Protein AF-A0A4U3AJJ4-F1 (afdb_monomer_lite)

Secondary structure (DSSP, 8-state):
---GGGTTTTHHHHHHHHHHHHHHHTT---GGG----BGGGTB-PPTT--HHHHHHHHHT-THHHH-S-SHHHHTSHHHHHHHHHH----TT----------EEE-TTT-PEEEP--

Organism: NCBI:txid1890302

InterPro domains:
  IPR029058 Alpha/Beta hydrolase fold [G3DSA:3.40.50.1820] (1-117)
  IPR029058 Alpha/Beta hydrolase fold [SSF53474] (22-116)
  IPR056304 Lipase-like, C-terminal domain [PF24708] (2-107)

Sequence (117 aa):
NGTTLADGSLLLPFVKDLLITAASFGGNNNLSLYDFKLDQWGIKKNTGESFFQYTDRIVNSSLWKDTKDISQWDLSTDGAKELNNWVKTQSDVYYLSYSGHASQAAPITGLHLPHIT

Foldseek 3Di:
DADPCLQDLNVLVVVVVVLCVVCVVVVHNQCVPDDPPCVVVVLGQDVPHGPVNSSVCVSPDCVVVPDCPDPSNCRHPNNVVVVVVPDDDDPPDDDDDDDDDAWDQDPPPRDTDGDDD

Structure (mmCIF, N/CA/C/O backbone):
data_AF-A0A4U3AJJ4-F1
#
_entry.id   AF-A0A4U3AJJ4-F1
#
loop_
_atom_site.group_PDB
_atom_site.id
_atom_site.type_symbol
_atom_site.label_atom_id
_atom_site.label_alt_id
_atom_site.label_comp_id
_atom_site.label_asym_id
_atom_site.label_entity_id
_atom_site.label_seq_id
_atom_site.pdbx_PDB_ins_code
_atom_site.Cartn_x
_atom_site.Cartn_y
_atom_site.Cartn_z
_atom_site.occupancy
_atom_site.B_iso_or_equiv
_atom_site.auth_seq_id
_atom_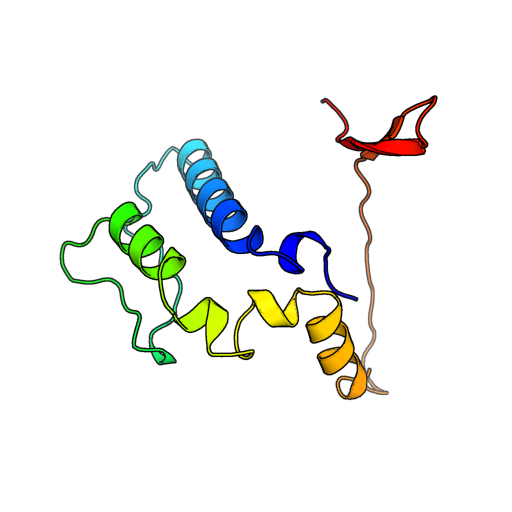site.auth_comp_id
_atom_site.auth_asym_id
_atom_site.auth_atom_id
_atom_site.pdbx_PDB_model_num
ATOM 1 N N . ASN A 1 1 ? 7.895 -3.932 -8.061 1.00 89.94 1 ASN A N 1
ATOM 2 C CA . ASN A 1 1 ? 8.741 -4.548 -7.012 1.00 89.94 1 ASN A CA 1
ATOM 3 C C . ASN A 1 1 ? 8.385 -4.071 -5.603 1.00 89.94 1 ASN A C 1
ATOM 5 O O . ASN A 1 1 ? 9.194 -4.264 -4.709 1.00 89.94 1 ASN A O 1
ATOM 9 N N . GLY A 1 2 ? 7.200 -3.487 -5.389 1.00 96.56 2 GLY A N 1
ATOM 10 C CA . GLY A 1 2 ? 6.778 -3.010 -4.070 1.00 96.56 2 GLY A CA 1
ATOM 11 C C . GLY A 1 2 ? 7.452 -1.710 -3.623 1.00 96.56 2 GLY A C 1
ATOM 12 O O . GLY A 1 2 ? 8.214 -1.099 -4.377 1.00 96.56 2 GLY A O 1
ATOM 13 N N . THR A 1 3 ? 7.133 -1.290 -2.399 1.00 95.25 3 THR A N 1
ATOM 14 C CA . THR A 1 3 ? 7.678 -0.120 -1.705 1.00 95.25 3 THR A CA 1
ATOM 15 C C . THR A 1 3 ? 7.992 -0.461 -0.252 1.00 95.25 3 THR A C 1
ATOM 17 O O . THR A 1 3 ? 7.182 -1.074 0.440 1.00 95.25 3 THR A O 1
ATOM 20 N N . THR A 1 4 ? 9.135 0.011 0.247 1.00 94.56 4 THR A N 1
ATOM 21 C CA . THR A 1 4 ? 9.532 -0.175 1.652 1.00 94.56 4 THR A CA 1
ATOM 22 C C . THR A 1 4 ? 8.599 0.536 2.635 1.00 94.56 4 THR A C 1
ATOM 24 O O . THR A 1 4 ? 8.542 0.169 3.805 1.00 94.56 4 THR A O 1
ATOM 27 N N . LEU A 1 5 ? 7.798 1.504 2.167 1.00 93.44 5 LEU A N 1
ATOM 28 C CA . LEU A 1 5 ? 6.720 2.119 2.953 1.00 93.44 5 LEU A CA 1
ATOM 29 C C . LEU A 1 5 ? 5.665 1.089 3.400 1.00 93.44 5 LEU A C 1
ATOM 31 O O . LEU A 1 5 ? 5.052 1.255 4.454 1.00 93.44 5 LEU A O 1
ATOM 35 N N . ALA A 1 6 ? 5.463 0.034 2.607 1.00 93.94 6 ALA A N 1
ATOM 36 C CA . ALA A 1 6 ? 4.487 -1.022 2.854 1.00 93.94 6 ALA A CA 1
ATOM 37 C C . ALA A 1 6 ? 5.101 -2.301 3.458 1.00 93.94 6 ALA A C 1
ATOM 39 O O . ALA A 1 6 ? 4.366 -3.216 3.817 1.00 93.94 6 ALA A O 1
ATOM 40 N N . ASP A 1 7 ? 6.424 -2.370 3.630 1.00 92.62 7 ASP A N 1
ATOM 41 C CA . ASP A 1 7 ? 7.065 -3.503 4.321 1.00 92.62 7 ASP A CA 1
ATOM 42 C C . ASP A 1 7 ? 6.809 -3.470 5.840 1.00 92.62 7 ASP A C 1
ATOM 44 O O . ASP A 1 7 ? 6.917 -4.484 6.526 1.00 92.62 7 ASP A O 1
ATOM 48 N N . GLY A 1 8 ? 6.446 -2.300 6.376 1.00 81.25 8 GLY A N 1
ATOM 49 C CA . GLY A 1 8 ? 6.007 -2.118 7.759 1.00 81.25 8 GLY A CA 1
ATOM 50 C C . GLY A 1 8 ? 4.561 -1.633 7.859 1.00 81.25 8 GLY A C 1
ATOM 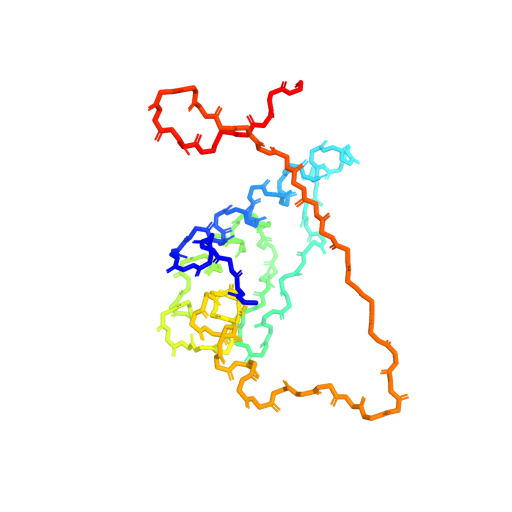51 O O . GLY A 1 8 ? 3.867 -1.430 6.867 1.00 81.25 8 GLY A O 1
ATOM 52 N N . SER A 1 9 ? 4.104 -1.346 9.075 1.00 76.94 9 SER A N 1
ATOM 53 C CA . SER A 1 9 ? 2.745 -0.856 9.354 1.00 76.94 9 SER A CA 1
ATOM 54 C C . SER A 1 9 ? 2.553 0.651 9.096 1.00 76.94 9 SER A C 1
ATOM 56 O O . SER A 1 9 ? 1.755 1.297 9.775 1.00 76.94 9 SER A O 1
ATOM 58 N N . LEU A 1 10 ? 3.320 1.242 8.172 1.00 83.19 10 LEU A N 1
ATOM 59 C CA . LEU A 1 10 ? 3.351 2.694 7.933 1.00 83.19 10 LEU A CA 1
ATOM 60 C C . LEU A 1 10 ? 2.393 3.160 6.830 1.00 83.19 10 LEU A C 1
ATOM 62 O O . LEU A 1 10 ? 2.058 4.343 6.781 1.00 83.19 10 LEU A O 1
ATOM 66 N N . LEU A 1 11 ? 1.916 2.256 5.971 1.00 86.31 11 LEU A N 1
ATOM 67 C CA . LEU A 1 11 ? 1.076 2.622 4.831 1.00 86.31 11 LEU A CA 1
ATOM 68 C C . LEU A 1 11 ? -0.277 3.210 5.260 1.00 86.31 11 LEU A C 1
ATOM 70 O O . LEU A 1 11 ? -0.703 4.222 4.716 1.00 86.31 11 LEU A O 1
ATOM 74 N N . LEU A 1 12 ? -0.958 2.611 6.239 1.00 82.31 12 LEU A N 1
ATOM 75 C CA . LEU A 1 12 ? -2.260 3.101 6.715 1.00 82.31 12 LEU A CA 1
ATOM 76 C C . LEU A 1 12 ? -2.205 4.468 7.395 1.00 82.31 12 LEU A C 1
ATOM 78 O O . LEU A 1 12 ? -3.014 5.325 7.029 1.00 82.31 12 LEU A O 1
ATOM 82 N N . PRO A 1 13 ? -1.277 4.711 8.343 1.00 84.75 13 PRO A N 1
ATOM 83 C CA . PRO A 1 13 ? -1.036 6.054 8.855 1.00 84.75 13 PRO A CA 1
ATOM 84 C C . PRO A 1 13 ? -0.778 7.063 7.730 1.00 84.75 13 PRO A C 1
ATOM 86 O O . PRO A 1 13 ? -1.417 8.111 7.693 1.00 84.75 13 PRO A O 1
ATOM 89 N N . PHE A 1 14 ? 0.059 6.704 6.751 1.00 89.38 14 PHE A N 1
ATOM 90 C CA . PHE A 1 14 ? 0.326 7.554 5.593 1.00 89.38 14 PHE A CA 1
ATOM 91 C C . PHE A 1 14 ? -0.940 7.861 4.773 1.00 89.38 14 PHE A C 1
ATOM 93 O O . PHE A 1 14 ? -1.188 9.017 4.436 1.00 89.38 14 PHE A O 1
ATOM 100 N N . VAL A 1 15 ? -1.776 6.859 4.475 1.00 87.75 15 VAL A N 1
ATOM 101 C CA . VAL A 1 15 ? -3.037 7.051 3.735 1.00 87.75 15 VAL A CA 1
ATOM 102 C C . VAL A 1 15 ? -3.994 7.961 4.506 1.00 87.75 15 VAL A C 1
ATOM 104 O O . VAL A 1 15 ? -4.612 8.841 3.907 1.00 87.75 15 VAL A O 1
ATOM 107 N N . LYS A 1 16 ? -4.102 7.794 5.829 1.00 85.12 16 LYS A N 1
ATOM 108 C CA . LYS A 1 16 ? -4.910 8.671 6.687 1.00 85.12 16 LYS A CA 1
ATOM 109 C C . LYS A 1 16 ? -4.450 10.127 6.573 1.00 85.12 16 LYS A C 1
ATOM 111 O O . LYS A 1 16 ? -5.281 11.000 6.319 1.00 85.12 16 LYS A O 1
ATOM 116 N N . ASP A 1 17 ? -3.153 10.382 6.715 1.00 88.25 17 ASP A N 1
ATOM 117 C CA . ASP A 1 17 ? -2.593 11.736 6.658 1.00 88.25 17 ASP A CA 1
ATOM 118 C C . ASP A 1 17 ? -2.737 12.358 5.264 1.00 88.25 17 ASP A C 1
ATOM 120 O O . ASP A 1 17 ? -3.084 13.537 5.141 1.00 88.25 17 ASP A O 1
ATOM 124 N N . LEU A 1 18 ? -2.562 11.559 4.208 1.00 87.88 18 LEU A N 1
ATOM 125 C CA . LEU A 1 18 ? -2.780 11.979 2.825 1.00 87.88 18 LEU A CA 1
ATOM 126 C C . LEU A 1 18 ? -4.228 12.432 2.595 1.00 87.88 18 LEU A C 1
ATOM 128 O O . LEU A 1 18 ? -4.452 13.488 2.004 1.00 87.88 18 LEU A O 1
ATOM 132 N N . LEU A 1 19 ? -5.211 11.665 3.077 1.00 84.50 19 LEU A N 1
ATOM 133 C CA . LEU A 1 19 ? -6.632 11.993 2.927 1.00 84.50 19 LEU A CA 1
ATOM 134 C C . LEU A 1 19 ? -7.016 13.263 3.691 1.00 84.50 19 LEU A C 1
ATOM 136 O O . LEU A 1 19 ? -7.723 14.111 3.145 1.00 84.50 19 LEU A O 1
ATOM 140 N N . ILE A 1 20 ? -6.530 13.418 4.926 1.00 84.69 20 ILE A N 1
ATOM 141 C CA . ILE A 1 20 ? -6.740 14.632 5.730 1.00 84.69 20 ILE A CA 1
ATOM 142 C C . ILE A 1 20 ? -6.154 15.846 5.007 1.00 84.69 20 ILE A C 1
ATOM 144 O O . ILE A 1 20 ? -6.845 16.845 4.816 1.00 84.69 20 ILE A O 1
ATOM 148 N N . THR A 1 21 ? -4.911 15.728 4.546 1.00 85.38 21 THR A N 1
ATOM 149 C CA . THR A 1 21 ? -4.200 16.792 3.833 1.00 85.38 21 THR A CA 1
ATOM 150 C C . THR A 1 21 ? -4.937 17.191 2.554 1.00 85.38 21 THR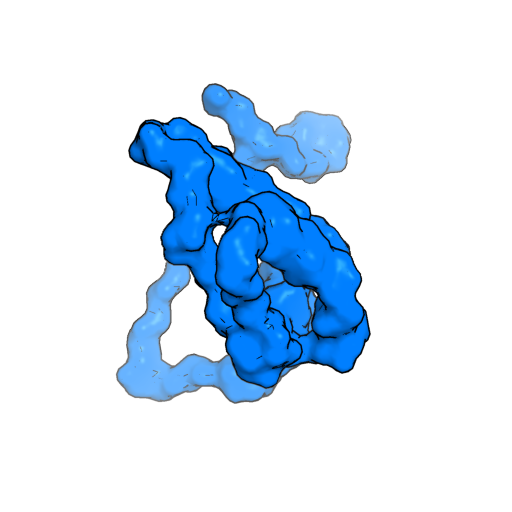 A C 1
ATOM 152 O O . THR A 1 21 ? -5.200 18.373 2.331 1.00 85.38 21 THR A O 1
ATOM 155 N N . ALA A 1 22 ? -5.349 16.217 1.738 1.00 82.81 22 ALA A N 1
ATOM 156 C CA . ALA A 1 22 ? -6.103 16.462 0.511 1.00 82.81 22 ALA A CA 1
ATOM 157 C C . ALA A 1 22 ? -7.448 17.165 0.775 1.00 82.81 22 ALA A C 1
ATOM 159 O O . ALA A 1 22 ? -7.809 18.093 0.049 1.00 82.81 22 ALA A O 1
ATOM 160 N N . ALA A 1 23 ? -8.167 16.776 1.833 1.00 80.81 23 ALA A N 1
ATOM 161 C CA . ALA A 1 23 ? -9.412 17.435 2.230 1.00 80.81 23 ALA A CA 1
ATOM 162 C C . ALA A 1 23 ? -9.197 18.896 2.649 1.00 80.81 23 ALA A C 1
ATOM 164 O O . ALA A 1 23 ? -9.982 19.765 2.267 1.00 80.81 23 ALA A O 1
ATOM 165 N N . SER A 1 24 ? -8.114 19.179 3.383 1.00 80.81 24 SER A N 1
ATOM 166 C CA . SER A 1 24 ? -7.750 20.544 3.778 1.00 80.81 24 SER A CA 1
ATOM 167 C C . SER A 1 24 ? -7.432 21.438 2.576 1.00 80.81 24 SER A C 1
ATOM 169 O O . SER A 1 24 ? -7.854 22.592 2.552 1.00 80.81 24 SER A O 1
ATOM 171 N N . PHE A 1 25 ? -6.751 20.917 1.549 1.00 77.06 25 PHE A N 1
ATOM 172 C CA . PHE A 1 25 ? -6.470 21.674 0.320 1.00 77.06 25 PHE A CA 1
ATOM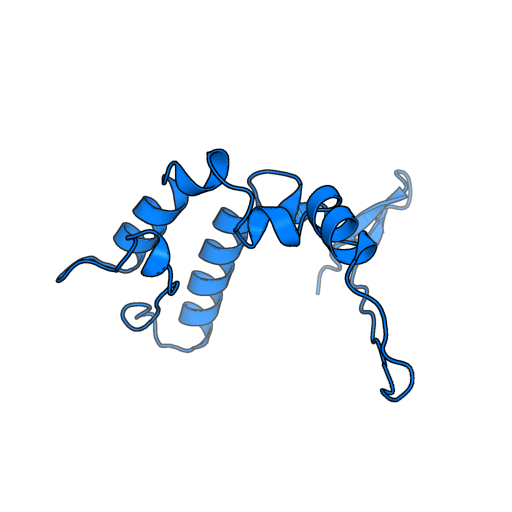 173 C C . PHE A 1 25 ? -7.718 21.946 -0.527 1.00 77.06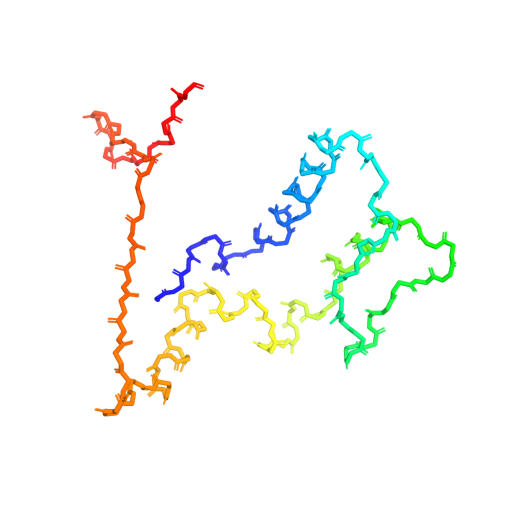 25 PHE A C 1
ATOM 175 O O . PHE A 1 25 ? -7.805 22.985 -1.178 1.00 77.06 25 PHE A O 1
ATOM 182 N N . GLY A 1 26 ? -8.699 21.041 -0.513 1.00 68.00 26 GLY A N 1
ATOM 183 C CA . GLY A 1 26 ? -9.933 21.172 -1.293 1.00 68.00 26 GLY A CA 1
ATOM 184 C C . GLY A 1 26 ? -10.961 22.161 -0.731 1.00 68.00 26 GLY A C 1
ATOM 185 O O . GLY A 1 26 ? -12.054 22.257 -1.285 1.00 68.00 26 GLY A O 1
ATOM 186 N N . GLY A 1 27 ? -10.679 22.839 0.391 1.00 62.19 27 GLY A N 1
ATOM 187 C CA . GLY A 1 27 ? -11.629 23.730 1.080 1.00 62.19 27 GLY A CA 1
ATOM 188 C C . GLY A 1 27 ? -12.856 23.011 1.657 1.00 62.19 27 GLY A C 1
ATOM 189 O O . GLY A 1 27 ? -13.766 23.642 2.193 1.00 62.19 27 GLY A O 1
ATOM 190 N N . ASN A 1 28 ? -12.881 21.683 1.555 1.00 60.38 28 ASN A N 1
ATOM 191 C CA . ASN A 1 28 ? -13.952 20.825 2.009 1.00 60.38 28 ASN A CA 1
ATOM 192 C C . ASN A 1 28 ? -13.378 19.900 3.077 1.00 60.38 28 ASN A C 1
ATOM 194 O O . ASN A 1 28 ? -12.994 18.764 2.813 1.00 60.38 28 ASN A O 1
ATOM 198 N N . ASN A 1 29 ? -13.360 20.394 4.314 1.00 62.03 29 ASN A N 1
ATOM 199 C CA . ASN A 1 29 ? -12.912 19.647 5.495 1.00 62.03 29 ASN A CA 1
ATOM 200 C C . ASN A 1 29 ? -13.801 18.425 5.801 1.00 62.03 29 ASN A C 1
ATOM 202 O O . ASN A 1 29 ? -13.629 17.758 6.822 1.00 62.03 29 ASN A O 1
ATOM 206 N N . ASN A 1 30 ? -14.796 18.151 4.955 1.00 65.94 30 ASN A N 1
ATOM 207 C CA . ASN A 1 30 ? -15.785 17.126 5.167 1.00 65.94 30 ASN A CA 1
ATOM 208 C C . ASN A 1 30 ? -15.458 15.850 4.379 1.00 65.94 30 ASN A C 1
ATOM 210 O O . ASN A 1 30 ? -16.023 15.576 3.322 1.00 65.94 30 ASN A O 1
ATOM 214 N N . LEU A 1 31 ? -14.615 15.005 4.971 1.00 76.12 31 LEU A N 1
ATOM 215 C CA . LEU A 1 31 ? -14.355 13.637 4.508 1.00 76.12 31 LEU A CA 1
ATOM 216 C C . LEU A 1 31 ? -15.545 12.678 4.727 1.00 76.12 31 LEU A C 1
ATOM 218 O O . LEU A 1 31 ? -15.403 11.467 4.575 1.00 76.12 31 LEU A O 1
ATOM 222 N N . SER A 1 32 ? -16.739 13.169 5.086 1.00 73.81 32 SER A N 1
ATOM 223 C CA . SER A 1 32 ? -17.901 12.302 5.343 1.00 73.81 32 SER A CA 1
ATOM 224 C C . SER A 1 32 ? -18.351 11.479 4.137 1.00 73.81 32 SER A C 1
ATOM 226 O O . SER A 1 32 ? -18.954 10.427 4.354 1.00 73.81 32 SER A O 1
ATOM 228 N N . LEU A 1 33 ? -18.046 11.929 2.916 1.00 79.62 33 LEU A N 1
ATOM 229 C CA . LEU A 1 33 ? -18.375 11.232 1.670 1.00 79.62 33 LEU A CA 1
ATOM 230 C C . LEU A 1 33 ? -17.314 10.205 1.249 1.00 79.62 33 LEU A C 1
ATOM 232 O O . LEU A 1 33 ? -17.559 9.443 0.318 1.00 79.62 33 LEU A O 1
ATOM 236 N N . TYR A 1 34 ? -16.145 10.181 1.898 1.00 85.75 34 TYR A N 1
ATOM 237 C CA . TYR A 1 34 ? -15.111 9.200 1.588 1.00 85.75 34 TYR A CA 1
ATOM 238 C C . TYR A 1 34 ? -15.454 7.834 2.191 1.00 85.75 34 TYR A C 1
ATOM 240 O O . TYR A 1 34 ? -15.871 7.738 3.350 1.00 85.75 34 TYR A O 1
ATOM 248 N N . ASP A 1 35 ? -15.216 6.785 1.407 1.00 88.94 35 ASP A N 1
ATOM 249 C CA . ASP A 1 35 ? -15.395 5.387 1.784 1.00 88.94 35 ASP A CA 1
ATOM 250 C C . ASP A 1 35 ? -14.176 4.561 1.342 1.00 88.94 35 ASP A C 1
ATOM 252 O O . ASP A 1 35 ? -13.699 4.706 0.213 1.00 88.94 35 ASP A O 1
ATOM 256 N N . PHE A 1 36 ? -13.685 3.694 2.233 1.00 91.06 36 PHE A N 1
ATOM 257 C CA . PHE A 1 36 ? -12.560 2.792 1.971 1.00 91.06 36 PHE A CA 1
ATOM 258 C C . PHE A 1 36 ? -12.973 1.548 1.175 1.00 91.06 36 PHE A C 1
ATOM 260 O O . PHE A 1 36 ? -12.094 0.846 0.680 1.00 91.06 36 PHE A O 1
ATOM 267 N N . LYS A 1 37 ? -14.284 1.293 1.015 1.00 94.50 37 LYS A N 1
ATOM 268 C CA . LYS A 1 37 ? -14.842 0.199 0.199 1.00 94.50 37 LYS A CA 1
ATOM 269 C C . LYS A 1 37 ? -14.337 -1.182 0.637 1.00 94.50 37 LYS A C 1
ATOM 271 O O . LYS A 1 37 ? -13.862 -1.971 -0.176 1.00 94.50 37 LYS A O 1
ATOM 276 N N . LEU A 1 38 ? -14.428 -1.448 1.941 1.00 95.44 38 LEU A N 1
ATOM 277 C CA . LEU A 1 38 ? -14.022 -2.707 2.585 1.00 95.44 38 LEU A CA 1
ATOM 278 C C . LEU A 1 38 ? -15.235 -3.564 3.007 1.00 95.44 38 LEU A C 1
ATOM 280 O O . LEU A 1 38 ? -15.155 -4.347 3.958 1.00 95.44 38 LEU A O 1
ATOM 284 N N . ASP A 1 39 ? -16.376 -3.415 2.325 1.00 95.31 39 ASP A N 1
ATOM 285 C CA . ASP A 1 39 ? -17.629 -4.112 2.648 1.00 95.31 39 ASP A CA 1
ATOM 286 C C . ASP A 1 39 ? -17.494 -5.642 2.609 1.00 95.31 39 ASP A C 1
ATOM 288 O O . ASP A 1 39 ? -18.116 -6.336 3.412 1.00 95.31 39 ASP A O 1
ATOM 292 N N . GLN A 1 40 ? -16.650 -6.178 1.721 1.00 95.38 40 GLN A N 1
ATOM 293 C CA . GLN A 1 40 ? -16.370 -7.614 1.608 1.00 95.38 40 GLN A CA 1
ATOM 294 C C . GLN A 1 40 ? -15.711 -8.196 2.866 1.00 95.38 40 GLN A C 1
ATOM 296 O O . GLN A 1 40 ? -15.833 -9.387 3.132 1.00 95.38 40 GLN A O 1
ATOM 301 N N . TRP A 1 41 ? -15.064 -7.343 3.662 1.00 94.81 41 TRP A N 1
ATOM 302 C CA . TRP A 1 41 ? -14.489 -7.684 4.963 1.00 94.81 41 TRP A CA 1
ATOM 303 C C . TRP A 1 41 ? -15.450 -7.393 6.123 1.00 94.81 41 TRP A C 1
ATOM 305 O O . TRP A 1 41 ? -15.060 -7.456 7.286 1.00 94.81 41 TRP A O 1
ATOM 315 N N . GLY A 1 42 ? -16.698 -7.016 5.826 1.00 94.19 42 GLY A N 1
ATOM 316 C CA . GLY A 1 42 ? -17.675 -6.558 6.812 1.00 94.19 42 GLY A CA 1
ATOM 317 C C . GLY A 1 42 ? -17.375 -5.164 7.375 1.00 94.19 42 GLY A C 1
ATOM 318 O O . GLY A 1 42 ? -17.979 -4.761 8.369 1.00 94.19 42 GLY A O 1
ATOM 319 N N . ILE A 1 43 ? -16.452 -4.407 6.768 1.00 93.62 43 ILE A N 1
ATOM 320 C CA . ILE A 1 43 ? -16.022 -3.096 7.263 1.00 93.62 43 ILE A CA 1
ATOM 321 C C . ILE A 1 43 ? -16.695 -1.988 6.455 1.00 93.62 43 ILE A C 1
ATOM 323 O O . ILE A 1 43 ? -16.128 -1.408 5.531 1.00 93.62 43 ILE A O 1
ATOM 327 N N . LYS A 1 44 ? -17.910 -1.642 6.876 1.00 94.19 44 LYS A N 1
ATOM 328 C CA . LYS A 1 44 ? -18.664 -0.504 6.348 1.00 94.19 44 LYS A CA 1
ATOM 329 C C . LYS A 1 44 ? -18.692 0.647 7.341 1.00 94.19 44 LYS A C 1
ATOM 331 O O . LYS A 1 44 ? -18.642 0.413 8.550 1.00 94.19 44 LYS A O 1
ATOM 336 N N . LYS A 1 45 ? -18.789 1.883 6.855 1.00 92.62 45 LYS A N 1
ATOM 337 C CA . LYS A 1 45 ? -19.059 3.050 7.701 1.00 92.62 45 LYS A CA 1
ATOM 338 C C . LYS A 1 45 ? -20.436 2.929 8.364 1.00 92.62 45 LYS A C 1
ATOM 340 O O . LYS A 1 45 ? -21.440 2.724 7.679 1.00 92.62 45 LYS A O 1
ATOM 345 N N . ASN A 1 46 ? -20.489 3.074 9.684 1.00 93.06 46 ASN A N 1
ATOM 346 C CA . ASN A 1 46 ? -21.739 3.005 10.436 1.00 93.06 46 ASN A CA 1
ATOM 347 C C . ASN A 1 46 ? -22.555 4.299 10.282 1.00 93.06 46 ASN A C 1
ATOM 349 O O . ASN A 1 46 ? -22.009 5.390 10.093 1.00 93.06 46 ASN A O 1
ATOM 353 N N . THR A 1 47 ? -23.879 4.200 10.410 1.00 92.06 47 THR A N 1
ATOM 354 C CA . THR A 1 47 ? -24.763 5.373 10.417 1.00 92.06 47 THR A CA 1
ATOM 355 C C . THR A 1 47 ? -24.385 6.313 11.563 1.00 92.06 47 THR A C 1
ATOM 357 O O . THR A 1 47 ? -24.356 5.901 12.719 1.00 92.06 47 THR A O 1
ATOM 360 N N . GLY A 1 48 ? -24.095 7.578 11.247 1.00 90.25 48 GLY A N 1
ATOM 361 C CA . GLY A 1 48 ? -23.677 8.585 12.231 1.00 90.25 48 GLY A CA 1
ATOM 362 C C . GLY A 1 48 ? -22.198 8.529 12.641 1.00 90.25 48 GLY A C 1
ATOM 363 O O . GLY A 1 48 ? -21.756 9.392 13.394 1.00 90.25 48 GLY A O 1
ATOM 364 N N . GLU A 1 49 ? -21.414 7.573 12.134 1.00 91.44 49 GLU A N 1
ATOM 365 C CA . GLU A 1 49 ? -19.972 7.495 12.391 1.00 91.44 49 GLU A CA 1
ATOM 366 C C . GLU A 1 49 ? -19.233 8.611 11.641 1.00 91.44 49 GLU A C 1
ATOM 368 O O . GLU A 1 49 ? -19.406 8.808 10.432 1.00 91.44 49 GLU A O 1
ATOM 373 N N . SER A 1 50 ? -18.388 9.360 12.350 1.00 89.19 50 SER A N 1
ATOM 374 C CA . SER A 1 50 ? -17.516 10.346 11.710 1.00 89.19 50 SER A CA 1
ATOM 375 C C . SER A 1 50 ? -16.441 9.657 10.864 1.00 89.19 50 SER A C 1
ATOM 377 O O . SER A 1 50 ? -16.074 8.508 11.103 1.00 89.19 50 SER A O 1
ATOM 379 N N . PHE A 1 51 ? -15.882 10.368 9.884 1.00 86.94 51 PHE A N 1
ATOM 380 C CA . PHE A 1 51 ? -14.787 9.829 9.071 1.00 86.94 51 PHE A CA 1
ATOM 381 C C . PHE A 1 51 ? -13.570 9.409 9.918 1.00 86.94 51 PHE A C 1
ATOM 383 O O . PHE A 1 51 ? -12.965 8.372 9.656 1.00 86.94 51 PHE A O 1
ATOM 390 N N . PHE A 1 52 ? -13.238 10.179 10.959 1.00 86.56 52 PHE A N 1
ATOM 391 C CA . PHE A 1 52 ? -12.120 9.863 11.848 1.00 86.56 52 PHE A CA 1
ATOM 392 C C . PHE A 1 52 ? -12.366 8.589 12.654 1.00 86.56 52 PHE A C 1
ATOM 394 O O . PHE A 1 52 ? -11.474 7.752 12.716 1.00 86.56 52 PHE A O 1
ATOM 401 N N . GLN A 1 53 ? -13.570 8.410 13.208 1.00 91.06 53 GLN A N 1
ATOM 402 C CA . GLN A 1 53 ? -13.944 7.174 13.907 1.00 91.06 53 GLN A CA 1
ATOM 403 C C . GLN A 1 53 ? -13.914 5.969 12.964 1.00 91.06 53 GLN A C 1
ATOM 405 O O . GLN A 1 53 ? -13.355 4.933 13.312 1.00 91.06 53 GLN A O 1
ATOM 410 N N . TYR A 1 54 ? -14.450 6.130 11.750 1.00 91.75 54 TYR A N 1
ATOM 411 C CA . TYR A 1 54 ? -14.432 5.078 10.739 1.00 91.75 54 TYR A CA 1
ATOM 412 C C . TYR A 1 54 ? -12.999 4.669 10.373 1.00 91.75 54 TYR A C 1
ATOM 414 O O . TYR A 1 54 ? -12.662 3.486 10.386 1.00 91.75 54 TYR A O 1
ATOM 422 N N . THR A 1 55 ? -12.135 5.653 10.117 1.00 88.88 55 THR A N 1
ATOM 423 C CA . THR A 1 55 ? -10.722 5.426 9.787 1.00 88.88 55 THR A CA 1
ATOM 424 C C . THR A 1 55 ? -9.970 4.785 10.949 1.00 88.88 55 THR A C 1
ATOM 426 O O . THR A 1 55 ? -9.210 3.848 10.736 1.00 88.88 55 THR A O 1
ATOM 429 N N . ASP A 1 56 ? -10.188 5.245 12.181 1.00 89.38 56 ASP A N 1
ATOM 430 C CA . ASP A 1 56 ? -9.528 4.695 13.367 1.00 89.38 56 ASP A CA 1
ATOM 431 C C . ASP A 1 56 ? -9.920 3.229 13.612 1.00 89.38 56 ASP A C 1
ATOM 433 O O . ASP A 1 56 ? -9.064 2.384 13.871 1.00 89.38 56 ASP A O 1
ATOM 437 N N . ARG A 1 57 ? -11.199 2.885 13.414 1.00 93.44 57 ARG A N 1
ATOM 438 C CA . ARG A 1 57 ? -11.675 1.496 13.466 1.00 93.44 57 ARG A CA 1
ATOM 439 C C . ARG A 1 57 ? -11.043 0.626 12.386 1.00 93.44 57 ARG A C 1
ATOM 441 O O . ARG A 1 57 ? -10.702 -0.521 12.661 1.00 93.44 57 ARG A O 1
ATOM 448 N N . ILE A 1 58 ? -10.883 1.155 11.173 1.00 91.81 58 ILE A N 1
ATOM 449 C CA . ILE A 1 58 ? -10.174 0.454 10.103 1.00 91.81 58 ILE A CA 1
ATOM 450 C C . ILE A 1 58 ? -8.727 0.209 10.518 1.00 91.81 58 ILE A C 1
ATOM 452 O O . ILE A 1 58 ? -8.308 -0.939 10.507 1.00 91.81 58 ILE A O 1
ATOM 456 N N . VAL A 1 59 ? -7.980 1.242 10.920 1.00 88.31 59 VAL A N 1
ATOM 457 C CA . VAL A 1 59 ? -6.552 1.144 11.287 1.00 88.31 59 VAL A CA 1
ATOM 458 C C . VAL A 1 59 ? -6.313 0.119 12.398 1.00 88.31 59 VAL A C 1
ATOM 460 O O . VAL A 1 59 ? -5.345 -0.633 12.339 1.00 88.31 59 VAL A O 1
ATOM 463 N N . ASN A 1 60 ? -7.214 0.047 13.377 1.00 89.19 60 ASN A N 1
ATOM 464 C CA . ASN A 1 60 ? -7.109 -0.881 14.502 1.00 89.19 60 ASN A CA 1
ATOM 465 C C . ASN A 1 60 ? -7.723 -2.270 14.237 1.00 89.19 60 ASN A C 1
ATOM 467 O O . ASN A 1 60 ? -7.753 -3.108 15.139 1.00 89.19 60 ASN A O 1
ATOM 471 N N . SER A 1 61 ? -8.219 -2.536 13.026 1.00 90.94 61 SER A N 1
ATOM 472 C CA . SER A 1 61 ? -8.805 -3.828 12.661 1.00 90.94 61 SER A CA 1
ATOM 473 C C . SER A 1 61 ? -7.760 -4.948 12.657 1.00 90.94 61 SER A C 1
ATOM 475 O O . SER A 1 61 ? -6.619 -4.748 12.237 1.00 90.94 61 SER A O 1
ATOM 477 N N . SER A 1 62 ? -8.156 -6.160 13.060 1.00 90.62 62 SER A N 1
ATOM 478 C CA . SER A 1 62 ? -7.290 -7.342 12.947 1.00 90.62 62 SER A CA 1
ATOM 479 C C . SER A 1 62 ? -7.036 -7.753 11.491 1.00 90.62 62 SER A C 1
ATOM 481 O O . SER A 1 62 ? -6.047 -8.429 11.219 1.00 90.62 62 SER A O 1
ATOM 483 N N . LEU A 1 63 ? -7.846 -7.243 10.546 1.00 91.38 63 LEU A N 1
ATOM 484 C CA . LEU A 1 63 ? -7.700 -7.451 9.101 1.00 91.38 63 LEU A CA 1
ATOM 485 C C . LEU A 1 63 ? -6.244 -7.306 8.634 1.00 91.38 63 LEU A C 1
ATOM 487 O O . LEU A 1 63 ? -5.756 -8.132 7.875 1.00 91.38 63 LEU A O 1
ATOM 491 N N . TRP A 1 64 ? -5.524 -6.298 9.130 1.00 88.31 64 TRP A N 1
ATOM 492 C CA . TRP A 1 64 ? -4.149 -6.004 8.705 1.00 88.31 64 TRP A CA 1
ATOM 493 C C . TRP A 1 64 ? -3.113 -7.059 9.097 1.00 88.31 64 TRP A C 1
ATOM 495 O O . TRP A 1 64 ? -1.999 -7.035 8.583 1.00 88.31 64 TRP A O 1
ATOM 505 N N . LYS A 1 65 ? -3.453 -7.947 10.031 1.00 86.88 65 LYS A N 1
ATOM 506 C CA . LYS A 1 65 ? -2.583 -9.026 10.515 1.00 86.88 65 LYS A CA 1
ATOM 507 C C . LYS A 1 65 ? -3.023 -10.391 10.002 1.00 86.88 65 LYS A C 1
ATOM 509 O O . LYS A 1 65 ? -2.190 -11.281 9.865 1.00 86.88 65 LYS A O 1
ATOM 514 N N . ASP A 1 66 ? -4.315 -10.540 9.730 1.00 89.88 66 ASP A N 1
ATOM 515 C CA . ASP A 1 66 ? -4.938 -11.844 9.521 1.00 89.88 66 ASP A CA 1
ATOM 516 C C . ASP A 1 66 ? -5.002 -12.254 8.041 1.00 89.88 66 ASP A C 1
ATOM 518 O O . ASP A 1 66 ? -5.284 -13.414 7.740 1.00 89.88 66 ASP A O 1
ATOM 522 N N . THR A 1 67 ? -4.741 -11.336 7.101 1.00 93.62 67 THR A N 1
ATOM 523 C CA . THR A 1 67 ? -4.801 -11.627 5.662 1.00 93.62 67 THR A CA 1
ATOM 524 C C . THR A 1 67 ? -3.679 -10.973 4.857 1.00 93.62 67 THR A C 1
ATOM 526 O O . THR A 1 67 ? -3.119 -9.946 5.233 1.00 93.62 67 THR A O 1
ATOM 529 N N . LYS A 1 68 ? -3.389 -11.583 3.705 1.00 95.69 68 LYS A N 1
ATOM 530 C CA . LYS A 1 68 ? -2.557 -11.031 2.627 1.00 95.69 68 LYS A CA 1
ATOM 531 C C . LYS A 1 68 ? -3.388 -10.379 1.513 1.00 95.69 68 LYS A C 1
ATOM 533 O O . LYS A 1 68 ? -2.830 -9.744 0.633 1.00 95.69 68 LYS A O 1
ATOM 538 N N . ASP A 1 69 ? -4.712 -10.517 1.544 1.00 96.31 69 ASP A N 1
ATOM 539 C CA . ASP A 1 69 ? -5.627 -9.997 0.516 1.00 96.31 69 ASP A CA 1
ATOM 540 C C . ASP A 1 69 ? -5.979 -8.516 0.758 1.00 96.31 69 ASP A C 1
ATOM 542 O O . ASP A 1 69 ? -7.128 -8.132 0.979 1.00 96.31 69 ASP A O 1
ATOM 546 N N . ILE A 1 70 ? -4.943 -7.680 0.831 1.00 94.06 70 ILE A N 1
ATOM 547 C CA . ILE A 1 70 ? -5.015 -6.258 1.177 1.00 94.06 70 ILE A CA 1
ATOM 548 C C . ILE A 1 70 ? -3.867 -5.490 0.519 1.00 94.06 70 ILE A C 1
ATOM 550 O O . ILE A 1 70 ? -2.765 -6.006 0.342 1.00 94.06 70 ILE A O 1
ATOM 554 N N . SER A 1 71 ? -4.089 -4.202 0.246 1.00 93.62 71 SER A N 1
ATOM 555 C CA . SER A 1 71 ? -3.092 -3.336 -0.400 1.00 93.62 71 SER A CA 1
ATOM 556 C C . SER A 1 71 ? -1.771 -3.239 0.365 1.00 93.62 71 SER A C 1
ATOM 558 O O . SER A 1 71 ? -0.721 -3.114 -0.255 1.00 93.62 71 SER A O 1
ATOM 560 N N . GLN A 1 72 ? -1.806 -3.330 1.698 1.00 93.94 72 GLN A N 1
ATOM 561 C CA . GLN A 1 72 ? -0.608 -3.369 2.538 1.00 93.94 72 GLN A CA 1
ATOM 562 C C . GLN A 1 72 ? 0.335 -4.512 2.141 1.00 93.94 72 GLN A C 1
ATOM 564 O O . GLN A 1 72 ? 1.544 -4.302 2.096 1.00 93.94 72 GLN A O 1
ATOM 569 N N . TRP A 1 73 ? -0.204 -5.697 1.834 1.00 95.69 73 TRP A N 1
ATOM 570 C CA . TRP A 1 73 ? 0.599 -6.836 1.404 1.00 95.69 73 TRP A CA 1
ATOM 571 C C . TRP A 1 73 ? 1.064 -6.662 -0.041 1.00 95.69 73 TRP A C 1
ATOM 573 O O . TRP A 1 73 ? 2.265 -6.677 -0.290 1.00 95.69 73 TRP A O 1
ATOM 583 N N . ASP A 1 74 ? 0.157 -6.406 -0.983 1.00 96.94 74 ASP A N 1
ATOM 584 C CA . ASP A 1 74 ? 0.502 -6.328 -2.413 1.00 96.94 74 ASP A CA 1
ATOM 585 C C . ASP A 1 74 ? 1.467 -5.182 -2.756 1.00 96.94 74 ASP A C 1
ATOM 587 O O . ASP A 1 74 ? 2.240 -5.276 -3.714 1.00 96.94 74 ASP A O 1
ATOM 591 N N . LEU A 1 75 ? 1.454 -4.095 -1.976 1.00 96.81 75 LEU A N 1
ATOM 592 C CA . LEU A 1 75 ? 2.401 -2.989 -2.126 1.00 96.81 75 LEU A CA 1
ATOM 593 C C . LEU A 1 75 ? 3.747 -3.249 -1.442 1.00 96.81 75 LEU A C 1
ATOM 595 O O . LEU A 1 75 ? 4.711 -2.557 -1.775 1.00 96.81 75 LEU A O 1
ATOM 599 N N . SER A 1 76 ? 3.845 -4.210 -0.519 1.00 97.06 76 SER A N 1
ATOM 600 C CA . SER A 1 76 ? 5.125 -4.607 0.080 1.00 97.06 76 SER A CA 1
ATOM 601 C C . SER A 1 76 ? 6.058 -5.223 -0.967 1.00 97.06 76 SER A C 1
ATOM 603 O O . SER A 1 76 ? 5.641 -5.649 -2.049 1.00 97.06 76 SER A O 1
ATOM 605 N N . THR A 1 77 ? 7.348 -5.267 -0.664 1.00 97.75 77 THR A N 1
ATOM 606 C CA . THR A 1 77 ? 8.357 -5.895 -1.522 1.00 97.75 77 THR A CA 1
ATOM 607 C C . THR A 1 77 ? 8.109 -7.397 -1.686 1.00 97.75 77 THR A C 1
ATOM 609 O O . THR A 1 77 ? 8.244 -7.913 -2.800 1.00 97.75 77 THR A O 1
ATOM 612 N N . ASP A 1 78 ? 7.660 -8.077 -0.629 1.00 97.19 78 ASP A N 1
ATOM 613 C CA . ASP A 1 78 ? 7.319 -9.502 -0.652 1.00 97.19 78 ASP A CA 1
ATOM 614 C C . ASP A 1 78 ? 6.038 -9.783 -1.448 1.00 97.19 78 ASP A C 1
ATOM 616 O O . ASP A 1 78 ? 6.052 -10.620 -2.355 1.00 97.19 78 ASP A O 1
ATOM 620 N N . GLY A 1 79 ? 4.948 -9.056 -1.186 1.00 97.62 79 GLY A N 1
ATOM 621 C CA . GLY A 1 79 ? 3.686 -9.242 -1.911 1.00 97.62 79 GLY A CA 1
ATOM 622 C C . GLY A 1 79 ? 3.802 -8.882 -3.392 1.00 97.62 79 GLY A C 1
ATOM 623 O O . GLY A 1 79 ? 3.373 -9.646 -4.257 1.00 97.62 79 GLY A O 1
ATOM 624 N N . ALA A 1 80 ? 4.510 -7.801 -3.731 1.00 98.31 80 ALA A N 1
ATOM 625 C CA . ALA A 1 80 ? 4.778 -7.470 -5.128 1.00 98.31 80 ALA A CA 1
ATOM 626 C C . ALA A 1 80 ? 5.625 -8.543 -5.834 1.00 98.31 80 ALA A C 1
ATOM 628 O O . ALA A 1 80 ? 5.462 -8.772 -7.035 1.00 98.31 80 ALA A O 1
ATOM 629 N N . LYS A 1 81 ? 6.539 -9.209 -5.117 1.00 98.19 81 LYS A N 1
ATOM 630 C CA . LYS A 1 81 ? 7.303 -10.343 -5.651 1.00 98.19 81 LYS A CA 1
ATOM 631 C C . LYS A 1 81 ? 6.403 -11.558 -5.883 1.00 98.19 81 LYS A C 1
ATOM 633 O O . LYS A 1 81 ? 6.520 -12.180 -6.938 1.00 98.19 81 LYS A O 1
ATOM 638 N N . GLU A 1 82 ? 5.507 -11.877 -4.947 1.00 98.12 82 GLU A N 1
ATOM 639 C CA . GLU A 1 82 ? 4.488 -12.920 -5.128 1.00 98.12 82 GLU A CA 1
ATOM 640 C C . GLU A 1 82 ? 3.631 -12.637 -6.374 1.00 98.12 82 GLU A C 1
ATOM 642 O O . GLU A 1 82 ? 3.496 -13.512 -7.231 1.00 98.12 82 GLU A O 1
ATOM 647 N N . LEU A 1 83 ? 3.151 -11.401 -6.542 1.00 97.81 83 LEU A N 1
ATOM 648 C CA . LEU A 1 83 ? 2.354 -10.981 -7.698 1.00 97.81 83 LEU A CA 1
ATOM 649 C C . LEU A 1 83 ? 3.134 -11.106 -9.019 1.00 97.81 83 LEU A C 1
ATOM 651 O O . LEU A 1 83 ? 2.660 -11.711 -9.982 1.00 97.81 83 LEU A O 1
ATOM 655 N N . ASN A 1 84 ? 4.376 -10.617 -9.053 1.00 97.94 84 ASN A N 1
ATOM 656 C CA . ASN A 1 84 ? 5.251 -10.685 -10.228 1.00 97.94 84 ASN A CA 1
ATOM 657 C C . ASN A 1 84 ? 5.576 -12.123 -10.671 1.00 97.94 84 ASN A C 1
ATOM 659 O O . ASN A 1 84 ? 5.941 -12.350 -11.831 1.00 97.94 84 ASN A O 1
ATOM 663 N N . ASN A 1 85 ? 5.475 -13.114 -9.778 1.00 98.06 85 ASN A N 1
ATOM 664 C CA . ASN A 1 85 ? 5.762 -14.505 -10.125 1.00 98.06 85 ASN A CA 1
ATOM 665 C C . ASN A 1 85 ? 4.754 -15.082 -11.118 1.00 98.06 85 ASN A C 1
ATOM 667 O O . ASN A 1 85 ? 5.154 -15.902 -11.946 1.00 98.06 85 ASN A O 1
ATOM 671 N N . TRP A 1 86 ? 3.504 -14.618 -11.109 1.00 97.88 86 TRP A N 1
ATOM 672 C CA . TRP A 1 86 ? 2.450 -15.155 -11.971 1.00 97.88 86 TRP A CA 1
ATOM 673 C C . TRP A 1 86 ? 1.836 -14.117 -12.918 1.00 97.88 86 TRP A C 1
ATOM 675 O O . TRP A 1 86 ? 1.431 -14.487 -14.017 1.00 97.88 86 TRP A O 1
ATOM 685 N N . VAL A 1 87 ? 1.834 -12.826 -12.568 1.00 97.81 87 VAL A N 1
ATOM 686 C CA . VAL A 1 87 ? 1.386 -11.759 -13.474 1.00 97.81 87 VAL A CA 1
ATOM 687 C C . VAL A 1 87 ? 2.479 -11.474 -14.498 1.00 97.81 87 VAL A C 1
ATOM 689 O O . VAL A 1 87 ? 3.575 -11.030 -14.152 1.00 97.81 87 VAL A O 1
ATOM 692 N N . LYS A 1 88 ? 2.187 -11.748 -15.773 1.00 97.88 88 LYS A N 1
ATOM 693 C CA . LYS A 1 88 ? 3.119 -11.583 -16.897 1.00 97.88 88 LYS A CA 1
ATOM 694 C C . LYS A 1 88 ? 2.560 -10.622 -17.937 1.00 97.88 88 LYS A C 1
ATOM 696 O O . LYS A 1 88 ? 1.348 -10.465 -18.080 1.00 97.88 88 LYS A O 1
ATOM 701 N N . THR A 1 89 ? 3.469 -10.004 -18.679 1.00 97.56 89 THR A N 1
ATOM 702 C CA . THR A 1 89 ? 3.141 -9.214 -19.866 1.00 97.56 89 THR A CA 1
ATOM 703 C C . THR A 1 89 ? 2.494 -10.096 -20.926 1.00 97.56 89 THR A C 1
ATOM 705 O O . THR A 1 89 ? 2.943 -11.221 -21.148 1.00 97.56 89 THR A O 1
ATOM 708 N N . GLN A 1 90 ? 1.474 -9.571 -21.597 1.00 98.38 90 GLN A N 1
ATOM 709 C CA . GLN A 1 90 ? 0.833 -10.240 -22.729 1.00 98.38 90 GLN A CA 1
ATOM 710 C C . GLN A 1 90 ? 1.578 -9.932 -24.033 1.00 98.38 90 GLN A C 1
ATOM 712 O O . GLN A 1 90 ? 2.185 -8.868 -24.167 1.00 98.38 90 GLN A O 1
ATOM 717 N N . SER A 1 91 ? 1.553 -10.861 -24.991 1.00 97.88 91 SER A N 1
ATOM 718 C CA . SER A 1 91 ? 2.287 -10.731 -26.262 1.00 97.88 91 SER A CA 1
ATOM 719 C C . SER A 1 91 ? 1.731 -9.656 -27.199 1.00 97.88 91 SER A C 1
ATOM 721 O O . SER A 1 91 ? 2.416 -9.237 -28.126 1.00 97.88 91 SER A O 1
ATOM 723 N N . ASP A 1 92 ? 0.491 -9.234 -26.979 1.00 97.88 92 ASP A N 1
ATOM 724 C CA . ASP A 1 92 ? -0.300 -8.338 -27.823 1.00 97.88 92 ASP A CA 1
ATOM 725 C C . ASP A 1 92 ? -0.593 -6.982 -27.156 1.00 97.88 92 ASP A C 1
ATOM 727 O O . ASP A 1 92 ? -1.442 -6.224 -27.623 1.00 97.88 92 ASP A O 1
ATOM 731 N N . VAL A 1 93 ? 0.131 -6.646 -26.080 1.00 98.50 93 VAL A N 1
ATOM 732 C CA . VAL A 1 93 ? -0.048 -5.401 -25.320 1.00 98.50 93 VAL A CA 1
ATOM 733 C C . VAL A 1 93 ? 1.258 -4.608 -25.258 1.00 98.50 93 VAL A C 1
ATOM 735 O O . VAL A 1 93 ? 2.307 -5.125 -24.877 1.00 98.50 93 VAL A O 1
ATOM 738 N N . TYR A 1 94 ? 1.186 -3.315 -25.581 1.00 98.06 94 TYR A N 1
ATOM 739 C CA . TYR A 1 94 ? 2.294 -2.378 -25.387 1.00 98.06 94 TYR A CA 1
ATOM 740 C C . TYR A 1 94 ? 2.279 -1.810 -23.964 1.00 98.06 94 TYR A C 1
ATOM 742 O O . TYR A 1 94 ? 1.275 -1.252 -23.524 1.00 98.06 94 TYR A O 1
ATOM 750 N N . TYR A 1 95 ? 3.413 -1.902 -23.266 1.00 98.06 95 TYR A N 1
ATOM 751 C CA . TYR A 1 95 ? 3.590 -1.389 -21.906 1.00 98.06 95 TYR A CA 1
ATOM 752 C C . TYR A 1 95 ? 4.597 -0.234 -21.895 1.00 98.06 95 TYR A C 1
ATOM 754 O O . TYR A 1 95 ? 5.691 -0.357 -22.443 1.00 98.06 95 TYR A O 1
ATOM 762 N N . LEU A 1 96 ? 4.247 0.876 -21.241 1.00 98.12 96 LEU A N 1
ATOM 763 C CA . LEU A 1 96 ? 5.135 2.018 -21.005 1.00 98.12 96 LEU A CA 1
ATOM 764 C C . LEU A 1 96 ? 5.157 2.340 -19.505 1.00 98.12 96 LEU A C 1
ATOM 766 O O . LEU A 1 96 ? 4.111 2.326 -18.859 1.00 98.12 96 LEU A O 1
ATOM 770 N N . SER A 1 97 ? 6.334 2.651 -18.955 1.00 97.44 97 SER A N 1
ATOM 771 C CA . SER A 1 97 ? 6.510 3.006 -17.540 1.00 97.44 97 SER A CA 1
ATOM 772 C C . SER A 1 97 ? 7.306 4.301 -17.382 1.00 97.44 97 SER A C 1
ATOM 774 O O . SER A 1 97 ? 8.391 4.424 -17.951 1.00 97.44 97 SER A O 1
ATOM 776 N N . TYR A 1 98 ? 6.804 5.225 -16.563 1.00 97.62 98 TYR A N 1
ATOM 777 C CA . TYR A 1 98 ? 7.480 6.472 -16.200 1.00 97.62 98 TYR A CA 1
ATOM 778 C C . TYR A 1 98 ? 7.896 6.433 -14.728 1.00 97.62 98 TYR A C 1
ATOM 780 O O . TYR A 1 98 ? 7.111 6.020 -13.875 1.00 97.62 98 TYR A O 1
ATOM 788 N N . SER A 1 99 ? 9.112 6.896 -14.438 1.00 96.38 99 SER A N 1
ATOM 789 C CA . SER A 1 99 ? 9.679 6.917 -13.086 1.00 96.38 99 SER A CA 1
ATOM 790 C C . SER A 1 99 ? 9.996 8.347 -12.661 1.00 96.38 99 SER A C 1
ATOM 792 O O . SER A 1 99 ? 10.553 9.118 -13.441 1.00 96.38 99 SER A O 1
ATOM 794 N N . GLY A 1 100 ? 9.662 8.690 -11.416 1.00 93.88 100 GLY A N 1
ATOM 795 C CA . GLY A 1 100 ? 9.999 9.968 -10.788 1.00 93.88 100 GLY A CA 1
ATOM 796 C C . GLY A 1 100 ? 11.008 9.793 -9.654 1.00 93.88 100 GLY A C 1
ATOM 797 O O . GLY A 1 100 ? 11.063 8.740 -9.021 1.00 93.88 100 GLY A O 1
ATOM 798 N N . HIS A 1 101 ? 11.800 10.830 -9.386 1.00 93.12 101 HIS A N 1
ATOM 799 C CA . HIS A 1 101 ? 12.762 10.863 -8.286 1.00 93.12 101 HIS A CA 1
ATOM 800 C C . HIS A 1 101 ? 12.842 12.282 -7.710 1.00 93.12 101 HIS A C 1
ATOM 802 O O . HIS A 1 101 ? 13.086 13.233 -8.449 1.00 93.12 101 HIS A O 1
ATOM 808 N N . ALA A 1 102 ? 12.629 12.419 -6.400 1.00 93.12 102 ALA A N 1
ATOM 809 C CA . ALA A 1 102 ? 12.597 13.702 -5.688 1.00 93.12 102 ALA A CA 1
ATOM 810 C C . ALA A 1 102 ? 13.385 13.638 -4.366 1.00 93.12 102 ALA A C 1
ATOM 812 O O . ALA A 1 102 ? 12.940 14.125 -3.327 1.00 93.12 102 ALA A O 1
ATOM 813 N N . SER A 1 103 ? 14.542 12.973 -4.394 1.00 91.75 103 SER A N 1
ATOM 814 C CA . SER A 1 103 ? 15.438 12.862 -3.243 1.00 91.75 103 SER A CA 1
ATOM 815 C C . SER A 1 103 ? 16.876 13.201 -3.624 1.00 91.75 103 SER A C 1
ATOM 817 O O . SER A 1 103 ? 17.263 13.059 -4.782 1.00 91.75 103 SER A O 1
ATOM 819 N N . GLN A 1 104 ? 17.675 13.624 -2.650 1.00 90.19 104 GLN A N 1
ATOM 820 C CA . GLN A 1 104 ? 19.081 13.972 -2.830 1.00 90.19 104 GLN A CA 1
ATOM 821 C C . GLN A 1 104 ? 19.960 13.195 -1.857 1.00 90.19 104 GLN A C 1
ATOM 823 O O . GLN A 1 104 ? 19.610 13.025 -0.688 1.00 90.19 104 GLN A O 1
ATOM 828 N N . ALA A 1 105 ? 21.125 12.757 -2.325 1.00 90.12 105 ALA A N 1
ATOM 829 C CA . ALA A 1 105 ? 22.102 12.103 -1.469 1.00 90.12 105 ALA A CA 1
ATOM 830 C C . ALA A 1 105 ? 22.693 13.107 -0.467 1.00 90.12 105 ALA A C 1
ATOM 832 O O . ALA A 1 105 ? 23.180 14.178 -0.838 1.00 90.12 105 ALA A O 1
ATOM 833 N N . ALA A 1 106 ? 22.676 12.750 0.814 1.00 87.81 106 ALA A N 1
ATOM 834 C CA . ALA A 1 106 ? 23.385 13.468 1.855 1.00 87.81 106 ALA A CA 1
ATOM 835 C C . ALA A 1 106 ? 24.903 13.315 1.618 1.00 87.81 106 ALA A C 1
ATOM 837 O O . ALA A 1 106 ? 25.374 12.179 1.501 1.00 87.81 106 ALA A O 1
ATOM 838 N N . PRO A 1 107 ? 25.686 14.414 1.593 1.00 80.88 107 PRO A N 1
ATOM 839 C CA . PRO A 1 107 ? 27.078 14.400 1.125 1.00 80.88 107 PRO A CA 1
ATOM 840 C C . PRO A 1 107 ? 28.024 13.424 1.839 1.00 80.88 107 PRO A C 1
ATOM 842 O O . PRO A 1 107 ? 29.053 13.060 1.284 1.00 80.88 107 PRO A O 1
ATOM 845 N N . ILE A 1 108 ? 27.701 13.030 3.074 1.00 82.75 108 ILE A N 1
ATOM 846 C CA . ILE A 1 108 ? 28.589 12.237 3.938 1.00 82.75 108 ILE A CA 1
ATOM 847 C C . ILE A 1 108 ? 28.039 10.828 4.179 1.00 82.75 108 ILE A C 1
ATOM 849 O O . ILE A 1 108 ? 28.801 9.869 4.226 1.00 82.75 108 ILE A O 1
ATOM 853 N N . THR A 1 109 ? 26.724 10.684 4.349 1.00 86.62 109 THR A N 1
ATOM 854 C CA . THR A 1 109 ? 26.117 9.409 4.756 1.00 86.62 109 THR A CA 1
ATOM 855 C C . THR A 1 109 ? 25.618 8.573 3.582 1.00 86.62 109 THR A C 1
ATOM 857 O O . THR A 1 109 ? 25.318 7.399 3.772 1.00 86.62 109 THR A O 1
ATOM 860 N N . GLY A 1 110 ? 25.473 9.162 2.387 1.00 83.12 110 GLY A N 1
ATOM 861 C CA . GLY A 1 110 ? 24.849 8.502 1.234 1.00 83.12 110 GLY A CA 1
ATOM 862 C C . GLY A 1 110 ? 23.346 8.2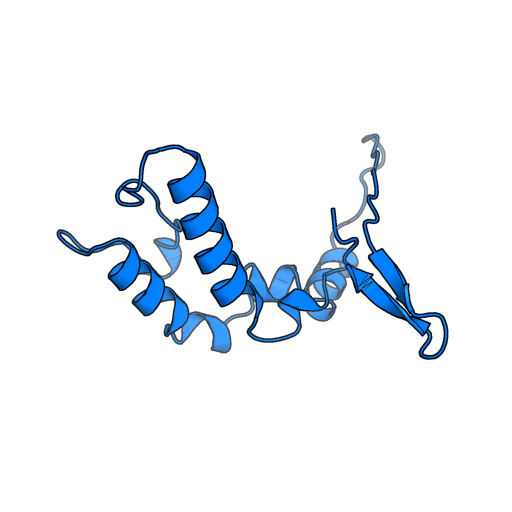42 1.402 1.00 83.12 110 GLY A C 1
ATOM 863 O O . GLY A 1 110 ? 22.725 7.656 0.521 1.00 83.12 110 GLY A O 1
ATOM 864 N N . LEU A 1 111 ? 22.743 8.686 2.512 1.00 89.88 111 LEU A N 1
ATOM 865 C CA . LEU A 1 111 ? 21.302 8.600 2.736 1.00 89.88 111 LEU A CA 1
ATOM 866 C C . LEU A 1 111 ? 20.573 9.572 1.814 1.00 89.88 111 LEU A C 1
ATOM 868 O O . LEU A 1 111 ? 21.008 10.706 1.636 1.00 89.88 111 LEU A O 1
ATOM 872 N N . HIS A 1 112 ? 19.442 9.146 1.266 1.00 90.81 112 HIS A N 1
ATOM 873 C CA . HIS A 1 112 ? 18.613 10.002 0.430 1.00 90.81 112 HIS A CA 1
ATOM 874 C C . HIS A 1 112 ? 17.615 10.780 1.291 1.00 90.81 112 HIS A C 1
ATOM 876 O O . HIS A 1 112 ? 16.783 10.194 1.981 1.00 90.81 112 HIS A O 1
ATOM 882 N N . LEU A 1 113 ? 17.711 12.107 1.246 1.00 90.31 113 LEU A N 1
ATOM 883 C CA . LEU A 1 113 ? 16.795 13.032 1.908 1.00 90.31 113 LEU A CA 1
ATOM 884 C C . LEU A 1 113 ? 15.784 13.569 0.888 1.00 90.31 113 LEU A C 1
ATOM 886 O O . LEU A 1 113 ? 16.153 13.748 -0.276 1.00 90.31 113 LEU A O 1
ATOM 890 N N . PRO A 1 114 ? 14.526 13.834 1.280 1.00 88.62 114 PRO A N 1
ATOM 891 C CA . PRO A 1 114 ? 13.568 14.461 0.376 1.00 88.62 114 PRO A CA 1
ATOM 892 C C . PRO A 1 114 ? 14.081 15.837 -0.067 1.00 88.62 114 PRO A C 1
ATOM 894 O O . PRO A 1 114 ? 14.727 16.543 0.711 1.00 88.62 114 PRO A O 1
ATOM 897 N N . HIS A 1 115 ? 13.792 16.228 -1.308 1.00 86.81 115 HIS A N 1
ATOM 898 C CA . HIS A 1 115 ? 14.014 17.610 -1.732 1.00 86.81 115 HIS A CA 1
ATOM 899 C C . HIS A 1 115 ? 13.152 18.550 -0.884 1.00 86.81 115 HIS A C 1
ATOM 901 O O . HIS A 1 115 ? 11.952 18.327 -0.733 1.00 86.81 115 HIS A O 1
ATOM 907 N N . ILE A 1 116 ? 13.764 19.605 -0.348 1.00 76.56 116 ILE A N 1
ATOM 908 C CA . ILE A 1 116 ? 13.044 20.677 0.338 1.00 76.56 116 ILE A CA 1
ATOM 909 C C . ILE A 1 116 ? 12.779 21.755 -0.714 1.00 76.56 116 ILE A C 1
ATOM 911 O O . ILE A 1 116 ? 13.715 22.416 -1.163 1.00 76.56 116 ILE A O 1
ATOM 915 N N . THR A 1 117 ? 11.530 21.860 -1.160 1.00 55.69 117 THR A N 1
ATOM 916 C CA . THR A 1 117 ? 11.034 22.949 -2.019 1.00 55.69 117 THR A CA 1
ATOM 917 C C . THR A 1 117 ? 10.369 24.026 -1.192 1.00 55.69 117 THR A C 1
ATOM 919 O O . THR A 1 117 ? 9.611 23.638 -0.274 1.00 55.69 117 THR A O 1
#

Radius of gyration: 18.19 Å; chains: 1; bounding box: 53×39×42 Å

pLDDT: mean 89.55, std 8.61, range [55.69, 98.5]